Protein AF-A0A954D713-F1 (afdb_monomer_lite)

Radius of gyration: 16.55 Å; chains: 1; bounding box: 53×31×36 Å

Structure (mmCIF, N/CA/C/O backbone):
data_AF-A0A954D713-F1
#
_entry.id   AF-A0A954D713-F1
#
loop_
_atom_site.group_PDB
_atom_site.id
_atom_site.type_symbol
_atom_site.label_atom_id
_atom_site.label_alt_id
_atom_site.label_comp_id
_atom_site.label_asym_id
_atom_site.label_entity_id
_atom_site.labe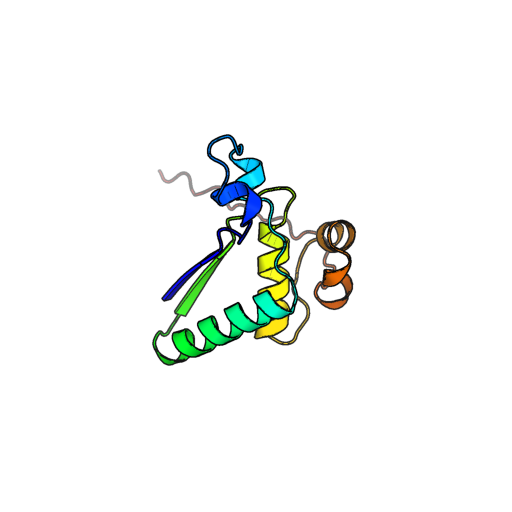l_seq_id
_atom_site.pdbx_PDB_ins_code
_atom_site.Cartn_x
_atom_site.Cartn_y
_atom_site.Cartn_z
_atom_site.occupancy
_atom_site.B_iso_or_equiv
_atom_site.auth_seq_id
_atom_site.auth_comp_id
_atom_site.auth_asym_id
_atom_site.auth_atom_id
_atom_site.pdbx_PDB_model_num
ATOM 1 N N . GLY A 1 1 ? -5.603 14.434 5.722 1.00 74.31 1 GLY A N 1
ATOM 2 C CA . GLY A 1 1 ? -4.239 14.133 5.250 1.00 74.31 1 GLY A CA 1
ATOM 3 C C . GLY A 1 1 ? -4.312 13.450 3.901 1.00 74.31 1 GLY A C 1
ATOM 4 O O . GLY A 1 1 ? -5.282 12.745 3.653 1.00 74.31 1 GLY A O 1
ATOM 5 N N . TYR A 1 2 ? -3.331 13.669 3.029 1.00 78.56 2 TYR A N 1
ATOM 6 C CA . TYR A 1 2 ? -3.247 13.029 1.714 1.00 78.56 2 TYR A CA 1
ATOM 7 C C . TYR A 1 2 ? -1.818 12.532 1.492 1.00 78.56 2 TYR A C 1
ATOM 9 O O . TYR A 1 2 ? -0.878 13.303 1.674 1.00 78.56 2 TYR A O 1
ATOM 17 N N . LEU A 1 3 ? -1.663 11.259 1.131 1.00 78.69 3 LEU A N 1
ATOM 18 C CA . LEU A 1 3 ? -0.379 10.627 0.846 1.00 78.69 3 LEU A CA 1
ATOM 19 C C . LEU A 1 3 ? -0.428 10.005 -0.549 1.00 78.69 3 LEU A C 1
ATOM 21 O O . LEU A 1 3 ? -1.293 9.177 -0.832 1.00 78.69 3 LEU A O 1
ATOM 25 N N . ARG A 1 4 ? 0.510 10.383 -1.420 1.00 78.44 4 ARG A N 1
ATOM 26 C CA . ARG A 1 4 ? 0.624 9.822 -2.770 1.00 78.44 4 ARG A CA 1
ATOM 27 C C . ARG A 1 4 ? 1.925 9.044 -2.904 1.00 78.44 4 ARG A C 1
ATOM 29 O O . ARG A 1 4 ? 3.004 9.606 -2.743 1.00 78.44 4 ARG A O 1
ATOM 36 N N . LEU A 1 5 ? 1.815 7.753 -3.193 1.00 76.94 5 LEU A N 1
ATOM 37 C CA . LEU A 1 5 ? 2.948 6.843 -3.323 1.00 76.94 5 LEU A CA 1
ATOM 38 C C . LEU A 1 5 ? 3.338 6.737 -4.797 1.00 76.94 5 LEU A C 1
ATOM 40 O O . LEU A 1 5 ? 2.562 6.256 -5.621 1.00 76.94 5 LEU A O 1
ATOM 44 N N . HIS A 1 6 ? 4.529 7.224 -5.137 1.00 72.75 6 HIS A N 1
ATOM 45 C CA . HIS A 1 6 ? 5.026 7.282 -6.515 1.00 72.75 6 HIS A CA 1
ATOM 46 C C . HIS A 1 6 ? 6.011 6.156 -6.870 1.00 72.75 6 HIS A C 1
ATOM 48 O O . HIS A 1 6 ? 6.468 6.108 -8.005 1.00 72.75 6 HIS A O 1
ATOM 54 N N . GLY A 1 7 ? 6.337 5.257 -5.939 1.00 64.62 7 GLY A N 1
ATOM 55 C CA . GLY A 1 7 ? 7.457 4.323 -6.078 1.00 64.62 7 GLY A CA 1
ATOM 56 C C . GLY A 1 7 ? 8.800 4.948 -5.677 1.00 64.62 7 GLY A C 1
ATOM 57 O O . GLY A 1 7 ? 8.936 6.170 -5.608 1.00 64.62 7 GLY A O 1
ATOM 58 N N . ARG A 1 8 ? 9.794 4.105 -5.375 1.00 63.69 8 ARG A N 1
ATOM 59 C CA . ARG A 1 8 ? 11.152 4.494 -4.952 1.00 63.69 8 ARG A CA 1
ATOM 60 C C . ARG A 1 8 ? 12.234 3.994 -5.922 1.00 63.69 8 ARG A C 1
ATOM 62 O O . ARG A 1 8 ? 13.373 3.814 -5.501 1.00 63.69 8 ARG A O 1
ATOM 69 N N . SER A 1 9 ? 11.917 3.807 -7.213 1.00 59.44 9 SER A N 1
ATOM 70 C CA . SER A 1 9 ? 12.858 3.306 -8.239 1.00 59.44 9 SER A CA 1
ATOM 71 C C . SER A 1 9 ? 14.097 4.209 -8.392 1.00 59.44 9 SER A C 1
ATOM 73 O O . SER A 1 9 ? 14.188 5.072 -9.266 1.00 59.44 9 SER A O 1
ATOM 75 N N . ARG A 1 10 ? 15.093 4.033 -7.517 1.00 48.66 10 ARG A N 1
ATOM 76 C CA . ARG A 1 10 ? 16.302 4.871 -7.452 1.00 48.66 10 ARG A CA 1
ATOM 77 C C . ARG A 1 10 ? 17.094 4.818 -8.763 1.00 48.66 10 ARG A C 1
ATOM 79 O O . ARG A 1 10 ? 17.773 5.781 -9.111 1.00 48.66 10 ARG A O 1
ATOM 86 N N . ALA A 1 11 ? 16.963 3.712 -9.497 1.00 49.72 11 ALA A N 1
ATOM 87 C CA . ALA A 1 11 ? 17.560 3.482 -10.807 1.00 49.72 11 ALA A CA 1
ATOM 88 C C . ALA A 1 11 ? 16.842 4.224 -11.952 1.00 49.72 11 ALA A C 1
ATOM 90 O O . ALA A 1 11 ? 17.513 4.714 -12.854 1.00 49.72 11 ALA A O 1
ATOM 91 N N . GLY A 1 12 ? 15.510 4.358 -11.910 1.00 54.50 12 GLY A N 1
ATOM 92 C CA . GLY A 1 12 ? 14.752 5.106 -12.920 1.00 54.50 12 GLY A CA 1
ATOM 93 C C . GLY A 1 12 ? 14.804 6.621 -12.702 1.00 54.50 12 GLY A C 1
ATOM 94 O O . GLY A 1 12 ? 14.926 7.386 -13.651 1.00 54.50 12 GLY A O 1
ATOM 95 N N . TRP A 1 13 ? 14.770 7.080 -11.448 1.00 52.34 13 TRP A N 1
ATOM 96 C CA . TRP A 1 13 ? 14.784 8.518 -11.139 1.00 52.34 13 TRP A CA 1
ATOM 97 C C . TRP A 1 13 ? 16.143 9.194 -11.377 1.00 52.34 13 TRP A C 1
ATOM 99 O O . TRP A 1 13 ? 16.180 10.393 -11.641 1.00 52.34 13 TRP A O 1
ATOM 109 N N . SER A 1 14 ? 17.249 8.446 -11.295 1.00 55.22 14 SER A N 1
ATOM 110 C CA . SER A 1 14 ? 18.609 8.971 -11.507 1.00 55.22 14 SER A CA 1
ATOM 111 C C . SER A 1 14 ? 19.058 8.959 -12.971 1.00 55.22 14 SER A C 1
ATOM 113 O O . SER A 1 14 ? 20.060 9.589 -13.310 1.00 55.22 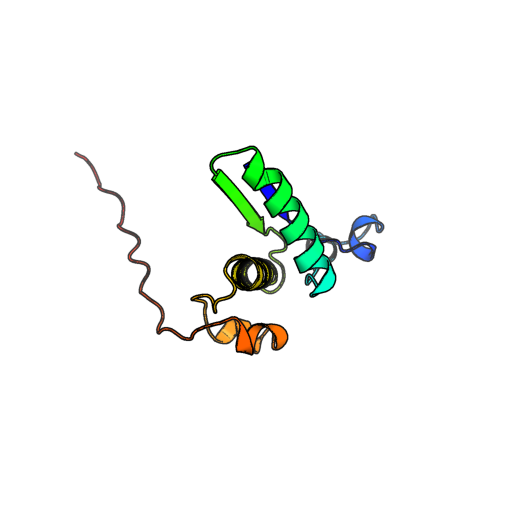14 SER A O 1
ATOM 115 N N . ARG A 1 15 ? 18.316 8.272 -13.846 1.00 53.53 15 ARG A N 1
ATOM 116 C CA . ARG A 1 15 ? 18.640 8.124 -15.262 1.00 53.53 15 ARG A CA 1
ATOM 117 C C . ARG A 1 15 ? 17.856 9.131 -16.109 1.00 53.53 15 ARG A C 1
ATOM 119 O O . ARG A 1 15 ? 16.625 9.069 -16.142 1.00 53.53 15 ARG A O 1
ATOM 126 N N . PRO A 1 16 ? 18.528 10.062 -16.811 1.00 58.94 16 PRO A N 1
ATOM 127 C CA . PRO A 1 16 ? 17.842 11.058 -17.633 1.00 58.94 16 PRO A CA 1
ATOM 128 C C . PRO A 1 16 ? 17.083 10.428 -18.812 1.00 58.94 16 PRO A C 1
ATOM 130 O O . PRO A 1 16 ? 16.080 10.986 -19.249 1.00 58.94 16 PRO A O 1
ATOM 133 N N . ASP A 1 17 ? 17.518 9.251 -19.266 1.00 65.25 17 ASP A N 1
ATOM 134 C CA . ASP A 1 17 ? 16.949 8.461 -20.361 1.00 65.25 17 ASP A CA 1
ATOM 135 C C . ASP A 1 17 ? 15.884 7.445 -19.916 1.00 65.25 17 ASP A C 1
ATOM 137 O O . ASP A 1 17 ? 15.279 6.796 -20.766 1.00 65.25 17 ASP A O 1
ATOM 141 N N . ALA A 1 18 ? 15.625 7.313 -18.609 1.00 57.97 18 ALA A N 1
ATOM 142 C CA . ALA A 1 18 ? 14.620 6.380 -18.118 1.00 57.97 18 ALA A CA 1
ATOM 143 C C . ALA A 1 18 ? 13.226 6.782 -18.605 1.00 57.97 18 ALA A C 1
ATOM 145 O O . ALA A 1 18 ? 12.745 7.896 -18.337 1.00 57.97 18 ALA A O 1
ATOM 146 N N . SER A 1 19 ? 12.577 5.834 -19.273 1.00 60.62 19 SER A N 1
ATOM 147 C CA . SER A 1 19 ? 11.185 5.901 -19.684 1.00 60.62 19 SER A CA 1
ATOM 148 C C . SER A 1 19 ? 10.268 6.136 -18.482 1.00 60.62 19 SER A C 1
ATOM 150 O O . SER A 1 19 ? 10.615 5.898 -17.320 1.00 60.62 19 SER A O 1
ATOM 152 N N . ARG A 1 20 ? 9.052 6.613 -18.759 1.00 56.56 20 ARG A N 1
ATOM 153 C CA . ARG A 1 20 ? 8.029 6.828 -17.730 1.00 56.56 20 ARG A CA 1
ATOM 154 C C . ARG A 1 20 ? 7.798 5.561 -16.898 1.00 56.56 20 ARG A C 1
ATOM 156 O O . ARG A 1 20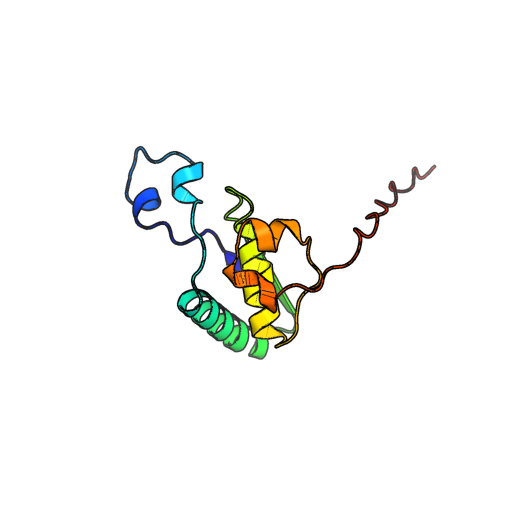 ? 7.660 5.663 -15.686 1.00 56.56 20 ARG A O 1
ATOM 163 N N . ASP A 1 21 ? 7.799 4.395 -17.534 1.00 57.53 21 ASP A N 1
ATOM 164 C CA . ASP A 1 21 ? 7.502 3.119 -16.884 1.00 57.53 21 ASP A CA 1
ATOM 165 C C . ASP A 1 21 ? 8.626 2.675 -15.935 1.00 57.53 21 ASP A C 1
ATOM 167 O O . ASP A 1 21 ? 8.349 2.284 -14.805 1.00 57.53 21 ASP A O 1
ATOM 171 N N . GLU A 1 22 ? 9.894 2.869 -16.310 1.00 55.75 22 GLU A N 1
ATOM 172 C CA . GLU A 1 22 ? 11.061 2.542 -15.467 1.00 55.75 22 GLU A CA 1
ATOM 173 C C . GLU A 1 22 ? 11.141 3.388 -14.183 1.00 55.75 22 GLU A C 1
ATOM 175 O O . GLU A 1 22 ? 11.685 2.957 -13.161 1.00 55.75 22 GLU A O 1
ATOM 180 N N . ARG A 1 23 ? 10.577 4.601 -14.204 1.00 58.47 23 ARG A N 1
ATOM 181 C CA . ARG A 1 23 ? 10.492 5.477 -13.021 1.00 58.47 23 ARG A CA 1
ATOM 182 C C . ARG A 1 23 ? 9.416 5.030 -12.028 1.00 58.47 23 ARG A C 1
ATOM 184 O O . ARG A 1 23 ? 9.525 5.352 -10.843 1.00 58.47 23 ARG A O 1
ATOM 191 N N . TYR A 1 24 ? 8.398 4.304 -12.496 1.00 54.72 24 TYR A N 1
ATOM 192 C CA . TYR A 1 24 ? 7.237 3.880 -11.705 1.00 54.72 24 TYR A CA 1
ATOM 193 C C . TYR A 1 24 ? 7.181 2.371 -11.426 1.00 54.72 24 TYR A C 1
ATOM 195 O O . TYR A 1 24 ? 6.277 1.948 -10.707 1.00 54.72 24 TYR A O 1
ATOM 203 N N . ASP A 1 25 ? 8.134 1.589 -11.940 1.00 62.12 25 ASP A N 1
ATOM 204 C CA . ASP A 1 25 ? 8.318 0.167 -11.634 1.00 62.12 25 ASP A CA 1
ATOM 205 C C . ASP A 1 25 ? 8.943 -0.004 -10.237 1.00 62.12 25 ASP A C 1
ATOM 207 O O . ASP A 1 25 ? 10.162 -0.078 -10.077 1.00 62.12 25 ASP A O 1
ATOM 211 N N . HIS A 1 26 ? 8.110 0.024 -9.192 1.00 65.94 26 HIS A N 1
ATOM 212 C CA . HIS A 1 26 ? 8.545 -0.191 -7.810 1.00 65.94 26 HIS A CA 1
ATOM 213 C C . HIS A 1 26 ? 7.507 -0.981 -7.023 1.00 65.94 26 HIS A C 1
ATOM 215 O O . HIS A 1 26 ? 6.393 -0.507 -6.765 1.00 65.94 26 HIS A O 1
ATOM 221 N N . TYR A 1 27 ? 7.909 -2.172 -6.591 1.00 72.25 27 TYR A N 1
ATOM 222 C CA . TYR A 1 27 ? 7.175 -2.968 -5.621 1.00 72.25 27 TYR A CA 1
ATOM 223 C C . TYR A 1 27 ? 7.704 -2.660 -4.219 1.00 72.25 27 TYR A C 1
ATOM 225 O O . TYR A 1 27 ? 8.887 -2.854 -3.955 1.00 72.25 27 TYR A O 1
ATOM 233 N N . TYR A 1 28 ? 6.825 -2.175 -3.340 1.00 73.00 28 TYR A N 1
ATOM 234 C CA . TYR A 1 28 ? 7.180 -1.896 -1.952 1.00 73.00 28 TYR A CA 1
ATOM 235 C C . TYR A 1 28 ? 7.381 -3.204 -1.188 1.00 73.00 28 TYR A C 1
ATOM 237 O O . TYR A 1 28 ? 6.468 -4.032 -1.122 1.00 73.00 28 TYR A O 1
ATOM 245 N N . ASP A 1 29 ? 8.565 -3.390 -0.610 1.00 79.75 29 ASP A N 1
ATOM 246 C CA . ASP A 1 29 ? 8.818 -4.535 0.262 1.00 79.75 29 ASP A CA 1
ATOM 247 C C . ASP A 1 29 ? 8.159 -4.361 1.643 1.00 79.75 29 ASP A C 1
ATOM 249 O O . ASP A 1 29 ? 7.568 -3.326 1.960 1.00 79.75 29 ASP A O 1
ATOM 253 N N . SER A 1 30 ? 8.232 -5.395 2.486 1.00 81.12 30 SER A N 1
ATOM 254 C CA . SER A 1 30 ? 7.621 -5.350 3.815 1.00 81.12 30 SER A CA 1
ATOM 255 C C . SER A 1 30 ? 8.176 -4.234 4.700 1.00 81.12 30 SER A C 1
ATOM 257 O O . SER A 1 30 ? 7.405 -3.644 5.443 1.00 81.1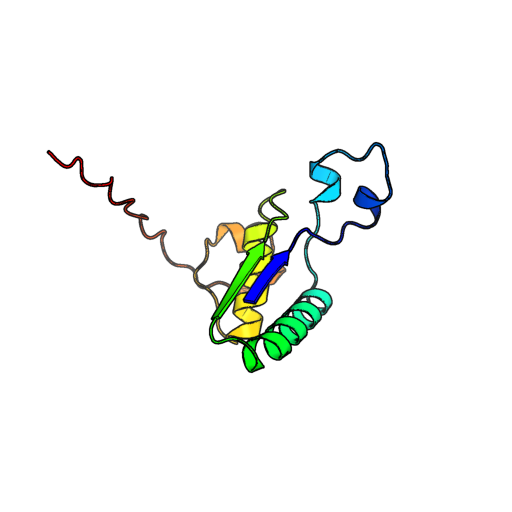2 30 SER A O 1
ATOM 259 N N . GLY A 1 31 ? 9.476 -3.939 4.635 1.00 82.12 31 GLY A N 1
ATOM 260 C CA . GLY A 1 31 ? 10.090 -2.878 5.434 1.00 82.12 31 GLY A CA 1
ATOM 261 C C . GLY A 1 31 ? 9.598 -1.499 5.006 1.00 82.12 31 GLY A C 1
ATOM 262 O O . GLY A 1 31 ? 9.199 -0.696 5.845 1.00 82.12 31 GLY A O 1
ATOM 263 N N . GLU A 1 32 ? 9.527 -1.250 3.699 1.00 83.38 32 GLU A N 1
ATOM 264 C CA . GLU A 1 32 ? 8.998 0.013 3.176 1.00 83.38 32 GLU A CA 1
ATOM 265 C C . GLU A 1 32 ? 7.508 0.194 3.488 1.00 83.38 32 GLU A C 1
ATOM 267 O O . GLU A 1 32 ? 7.057 1.307 3.764 1.00 83.38 32 GLU A O 1
ATOM 272 N N . VAL A 1 33 ? 6.737 -0.897 3.476 1.00 84.25 33 VAL A N 1
ATOM 273 C CA . VAL A 1 33 ? 5.340 -0.886 3.920 1.00 84.25 33 VAL A CA 1
ATOM 274 C C . VAL A 1 33 ? 5.251 -0.466 5.391 1.00 84.25 33 VAL A C 1
ATOM 276 O O . VAL A 1 33 ? 4.456 0.420 5.697 1.00 84.25 33 VAL A O 1
ATOM 279 N N . GLU A 1 34 ? 6.080 -1.013 6.287 1.00 85.31 34 GLU A N 1
ATOM 280 C CA . GLU A 1 34 ? 6.091 -0.608 7.705 1.00 85.31 34 GLU A CA 1
ATOM 281 C C . GLU A 1 34 ? 6.469 0.874 7.890 1.00 85.31 34 GLU A C 1
ATOM 283 O O . GLU A 1 34 ? 5.837 1.581 8.677 1.00 85.31 34 GLU A O 1
ATOM 288 N N . GLU A 1 35 ? 7.443 1.390 7.131 1.00 86.88 35 GLU A N 1
ATOM 289 C CA . GLU A 1 35 ? 7.801 2.818 7.160 1.00 86.88 35 GLU A CA 1
ATOM 290 C C . GLU A 1 35 ? 6.613 3.715 6.786 1.00 86.88 35 GLU A C 1
ATOM 292 O O . GLU A 1 35 ? 6.346 4.732 7.437 1.00 86.88 35 GLU A O 1
ATOM 297 N N . ILE A 1 36 ? 5.878 3.337 5.738 1.00 85.75 36 ILE A N 1
ATOM 298 C CA . ILE A 1 36 ? 4.698 4.078 5.286 1.00 85.75 36 ILE A CA 1
ATOM 299 C C . ILE A 1 36 ? 3.585 3.999 6.338 1.00 85.75 36 ILE A C 1
ATOM 301 O O . ILE A 1 36 ? 2.945 5.013 6.621 1.00 85.75 36 ILE A O 1
ATOM 305 N N . ILE A 1 37 ? 3.373 2.834 6.953 1.00 87.56 37 ILE A N 1
ATOM 306 C CA . ILE A 1 37 ? 2.396 2.643 8.034 1.00 87.56 37 ILE A CA 1
ATOM 307 C C . ILE A 1 37 ? 2.725 3.516 9.246 1.00 87.56 37 ILE A C 1
ATOM 309 O O . ILE A 1 37 ? 1.836 4.194 9.766 1.00 87.56 37 ILE A O 1
ATOM 313 N N . ALA A 1 38 ? 3.994 3.589 9.649 1.00 87.81 38 ALA A N 1
ATOM 314 C CA . ALA A 1 38 ? 4.429 4.474 10.725 1.00 87.81 38 ALA A CA 1
ATOM 315 C C . ALA A 1 38 ? 4.131 5.950 10.402 1.00 87.81 38 ALA A C 1
ATOM 317 O O . ALA A 1 38 ? 3.595 6.681 11.240 1.00 87.81 38 ALA A O 1
ATOM 318 N N . ALA A 1 39 ? 4.400 6.387 9.166 1.00 85.56 39 ALA A N 1
ATOM 319 C CA . ALA A 1 39 ? 4.080 7.743 8.719 1.00 85.56 39 ALA A CA 1
ATOM 320 C C . ALA A 1 39 ? 2.563 8.021 8.719 1.00 85.56 39 ALA A C 1
ATOM 322 O O . ALA A 1 39 ? 2.129 9.093 9.152 1.00 85.56 39 ALA A O 1
ATOM 323 N N . ILE A 1 40 ? 1.748 7.053 8.284 1.00 85.25 40 ILE A N 1
ATOM 324 C CA . ILE A 1 40 ? 0.281 7.137 8.344 1.00 85.25 40 ILE A CA 1
ATOM 325 C C . ILE A 1 40 ? -0.188 7.259 9.799 1.00 85.25 40 ILE A C 1
ATOM 327 O O . ILE A 1 40 ? -1.031 8.111 10.076 1.00 85.25 40 ILE A O 1
ATOM 331 N N . GLY A 1 41 ? 0.395 6.497 10.730 1.00 85.94 41 GLY A N 1
ATOM 332 C CA . GLY A 1 41 ? 0.073 6.562 12.160 1.00 85.94 41 GLY A CA 1
ATOM 333 C C . GLY A 1 41 ? 0.353 7.927 12.794 1.00 85.94 41 GLY A C 1
ATOM 334 O O . GLY A 1 41 ? -0.467 8.459 13.544 1.00 85.94 41 GLY A O 1
ATOM 335 N N . VAL A 1 42 ? 1.475 8.562 12.441 1.00 87.25 42 VAL A N 1
ATOM 336 C CA . VAL A 1 42 ? 1.777 9.931 12.899 1.00 87.25 42 VAL A CA 1
ATOM 337 C C . VAL A 1 42 ? 0.767 10.936 12.345 1.00 87.25 42 VAL A C 1
ATOM 339 O O . VAL A 1 42 ? 0.334 11.849 13.054 1.00 87.25 42 VAL A O 1
ATOM 342 N N . LEU A 1 43 ? 0.379 10.783 11.077 1.00 82.25 43 LEU A N 1
ATOM 343 C CA . LEU A 1 43 ? -0.610 11.651 10.447 1.00 82.25 43 LEU A CA 1
ATOM 344 C C . LEU A 1 43 ? -2.006 11.440 11.041 1.00 82.25 43 LEU A C 1
ATOM 346 O O . LEU A 1 43 ? -2.721 12.424 11.227 1.00 82.25 43 LEU A O 1
ATOM 350 N N . SER A 1 44 ? -2.400 10.204 11.368 1.00 84.69 44 SER A N 1
ATOM 351 C CA . SER A 1 44 ? -3.763 9.894 11.824 1.00 84.69 44 SER A CA 1
ATOM 352 C C . SER A 1 44 ? -4.065 10.516 13.181 1.00 84.69 44 SER A C 1
ATOM 354 O O . SER A 1 44 ? -5.206 10.870 13.450 1.00 84.69 44 SER A O 1
ATOM 356 N N . ALA A 1 45 ? -3.037 10.742 14.001 1.00 86.75 45 ALA A N 1
ATOM 357 C CA . ALA A 1 45 ? -3.161 11.473 15.259 1.00 86.75 45 ALA A CA 1
ATOM 358 C C . ALA A 1 45 ? -3.490 12.971 15.075 1.00 86.75 45 ALA A C 1
ATOM 360 O O . ALA A 1 45 ? -3.885 13.633 16.030 1.00 86.75 45 ALA A O 1
ATOM 361 N N . ARG A 1 46 ? -3.302 13.528 13.870 1.00 85.00 46 ARG A N 1
ATOM 362 C CA . ARG A 1 46 ? -3.405 14.975 13.598 1.00 85.00 46 ARG A CA 1
ATOM 363 C C . ARG A 1 46 ? -4.576 15.359 12.704 1.00 85.00 46 ARG A C 1
ATOM 365 O O . ARG A 1 46 ? -4.915 16.537 12.632 1.00 85.00 46 ARG A O 1
ATOM 372 N N . VAL A 1 47 ? -5.159 14.407 11.976 1.00 83.00 47 VAL A N 1
ATOM 373 C CA . VAL A 1 47 ? -6.232 14.678 11.012 1.00 83.00 47 VAL A CA 1
ATOM 374 C C . VAL A 1 47 ? -7.328 13.616 11.090 1.00 83.00 47 VAL A C 1
ATOM 376 O O . VAL A 1 47 ? -7.020 12.434 11.201 1.00 83.00 47 VAL A O 1
ATOM 379 N N . PRO A 1 48 ? -8.606 13.998 10.932 1.00 78.31 48 PRO A N 1
ATOM 380 C CA . PRO A 1 48 ? -9.733 13.071 11.069 1.00 78.31 48 PRO A CA 1
ATOM 381 C C . PRO A 1 48 ? -9.858 12.063 9.913 1.00 78.31 48 PRO A C 1
ATOM 383 O O . PRO A 1 48 ? -10.613 11.101 10.009 1.00 78.31 48 PRO A O 1
ATOM 386 N N . ARG A 1 49 ? -9.162 12.285 8.789 1.00 78.81 49 ARG A N 1
ATOM 387 C CA . ARG A 1 49 ? -9.187 11.394 7.620 1.00 78.81 49 ARG A CA 1
ATOM 388 C C . ARG A 1 49 ? -7.876 11.451 6.849 1.00 78.81 49 ARG A C 1
ATOM 390 O O . ARG A 1 49 ? -7.346 12.542 6.616 1.00 78.81 49 ARG A O 1
ATOM 397 N N . ILE A 1 50 ? -7.391 10.295 6.400 1.00 82.62 50 ILE A N 1
ATOM 398 C CA . ILE A 1 50 ? -6.233 10.164 5.509 1.00 82.62 50 ILE A CA 1
ATOM 399 C C . ILE A 1 50 ? -6.659 9.445 4.235 1.00 82.62 50 ILE A C 1
ATOM 401 O O . ILE A 1 50 ? -7.314 8.411 4.296 1.00 82.62 50 ILE A O 1
ATOM 405 N N . LEU A 1 51 ? -6.281 10.005 3.089 1.00 80.06 51 LEU A N 1
ATOM 406 C CA . LEU A 1 51 ? -6.427 9.378 1.781 1.00 80.06 51 LEU A CA 1
ATOM 407 C C . LEU A 1 51 ? -5.040 8.965 1.283 1.00 80.06 51 LEU A C 1
ATOM 409 O O . LEU A 1 51 ? -4.138 9.803 1.231 1.00 80.06 51 LEU A O 1
ATOM 413 N N . VAL A 1 52 ? -4.874 7.690 0.928 1.00 80.38 52 VAL A N 1
ATOM 414 C CA . VAL A 1 52 ? -3.627 7.143 0.374 1.00 80.38 52 VAL A CA 1
ATOM 415 C C . VAL A 1 52 ? -3.878 6.717 -1.068 1.00 80.38 52 VAL A C 1
ATOM 417 O O . VAL A 1 52 ? -4.762 5.905 -1.325 1.00 80.38 52 VAL A O 1
ATOM 420 N N . ALA A 1 53 ? -3.109 7.265 -2.005 1.00 76.31 53 ALA A N 1
ATOM 421 C CA . ALA A 1 53 ? -3.214 6.954 -3.427 1.00 76.31 53 ALA A CA 1
ATOM 422 C C . ALA A 1 53 ? -1.885 6.394 -3.949 1.00 76.31 53 ALA A C 1
ATOM 424 O O . ALA A 1 53 ? -0.871 7.095 -3.962 1.00 76.31 53 ALA A O 1
ATOM 425 N N . ALA A 1 54 ? -1.887 5.139 -4.401 1.00 75.44 54 ALA A N 1
ATOM 426 C CA . ALA A 1 54 ? -0.740 4.533 -5.071 1.00 75.44 54 ALA A CA 1
ATOM 427 C C . ALA A 1 54 ? -0.766 4.854 -6.572 1.00 75.44 54 ALA A C 1
ATOM 429 O O . ALA A 1 54 ? -1.791 4.701 -7.232 1.00 75.44 54 ALA A O 1
ATOM 430 N N . ASN A 1 55 ? 0.355 5.337 -7.108 1.00 71.38 55 ASN A N 1
ATOM 431 C CA . ASN A 1 55 ? 0.487 5.813 -8.489 1.00 71.38 55 ASN A CA 1
ATOM 432 C C . ASN A 1 55 ? 1.602 5.086 -9.269 1.00 71.38 55 ASN A C 1
ATOM 434 O O . ASN A 1 55 ? 1.914 5.460 -10.398 1.00 71.38 55 ASN A O 1
ATOM 438 N N . ASN A 1 56 ? 2.190 4.040 -8.687 1.00 67.94 56 ASN A N 1
ATOM 439 C CA . ASN A 1 56 ? 3.079 3.073 -9.338 1.00 67.94 56 ASN A CA 1
ATOM 440 C C . ASN A 1 56 ? 2.249 2.114 -10.212 1.00 67.94 56 ASN A C 1
ATOM 442 O O . ASN A 1 56 ? 2.066 0.942 -9.911 1.00 67.94 56 ASN A O 1
ATOM 446 N N . HIS A 1 57 ? 1.628 2.645 -11.264 1.00 60.12 57 HIS A N 1
ATOM 447 C CA . HIS A 1 57 ? 0.612 1.922 -12.037 1.00 60.12 57 HIS A CA 1
ATOM 448 C C . HIS A 1 57 ? 1.189 0.813 -12.942 1.00 60.12 57 HIS A C 1
ATOM 450 O O . HIS A 1 57 ? 0.439 0.016 -13.509 1.00 60.12 57 HIS A O 1
ATOM 456 N N . PHE A 1 58 ? 2.513 0.730 -13.092 1.00 62.81 58 PHE A N 1
ATOM 457 C CA . PHE A 1 58 ? 3.132 -0.306 -13.909 1.00 62.81 58 PHE A CA 1
ATOM 458 C C . PHE A 1 58 ? 2.805 -1.700 -13.339 1.00 62.81 58 PHE A C 1
ATOM 460 O O . PHE A 1 58 ? 2.885 -1.928 -12.135 1.00 62.81 58 PHE A O 1
ATOM 467 N N . ARG A 1 59 ? 2.349 -2.624 -14.197 1.00 61.53 59 ARG A N 1
ATOM 468 C CA . ARG A 1 59 ? 2.087 -4.045 -13.870 1.00 61.53 59 ARG A CA 1
ATOM 469 C C . ARG A 1 59 ? 1.2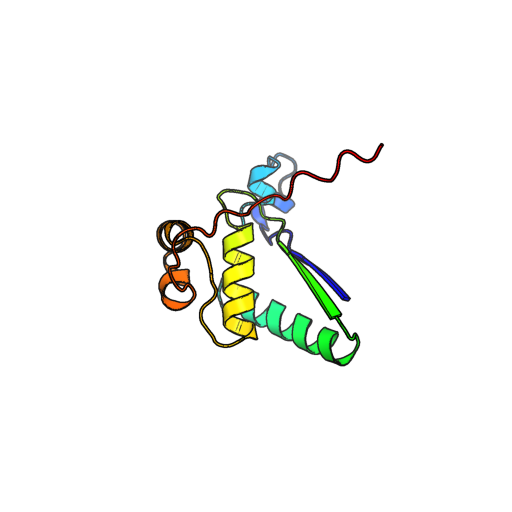27 -4.311 -12.619 1.00 61.53 59 ARG A C 1
ATOM 471 O O . ARG A 1 59 ? 1.448 -5.296 -11.920 1.00 61.53 59 ARG A O 1
ATOM 478 N N . ALA A 1 60 ? 0.231 -3.473 -12.335 1.00 66.44 60 ALA A N 1
ATOM 479 C CA . ALA A 1 60 ? -0.632 -3.605 -11.152 1.00 66.44 60 ALA A CA 1
ATOM 480 C C . ALA A 1 60 ? 0.105 -3.475 -9.795 1.00 66.44 60 ALA A C 1
ATOM 482 O O . ALA A 1 60 ? -0.378 -3.959 -8.772 1.00 66.44 60 ALA A O 1
ATOM 483 N N . GLN A 1 61 ? 1.243 -2.776 -9.747 1.00 72.75 61 GLN A N 1
ATOM 484 C CA . GLN A 1 61 ? 1.950 -2.523 -8.485 1.00 72.75 61 GLN A CA 1
ATOM 485 C C . GLN A 1 61 ? 1.195 -1.557 -7.562 1.00 72.75 61 GLN A C 1
ATOM 487 O O . GLN A 1 61 ? 1.273 -1.686 -6.342 1.00 72.75 61 GLN A O 1
ATOM 492 N N . ALA A 1 62 ? 0.422 -0.624 -8.122 1.00 76.69 62 ALA A N 1
ATOM 493 C CA . ALA A 1 62 ? -0.432 0.280 -7.355 1.00 76.69 62 ALA A CA 1
ATOM 494 C C . ALA A 1 62 ? -1.489 -0.454 -6.509 1.00 76.69 62 ALA A C 1
ATOM 496 O O . ALA A 1 62 ? -1.495 -0.264 -5.290 1.00 76.69 62 ALA A O 1
ATOM 497 N N . PRO A 1 63 ? -2.346 -1.326 -7.076 1.00 79.44 63 PRO A N 1
ATOM 498 C CA . PRO A 1 63 ? -3.280 -2.099 -6.261 1.00 79.44 63 PRO A CA 1
ATOM 499 C C . PRO A 1 63 ? -2.564 -3.053 -5.294 1.00 79.44 63 PRO A C 1
ATOM 501 O O . PRO A 1 63 ? -3.019 -3.200 -4.162 1.00 79.44 63 PRO A O 1
ATOM 504 N N . ALA A 1 64 ? -1.415 -3.631 -5.671 1.00 83.69 64 ALA A N 1
ATOM 505 C CA . ALA A 1 64 ? -0.618 -4.463 -4.765 1.00 83.69 64 ALA A CA 1
ATOM 506 C C . ALA A 1 64 ? -0.130 -3.685 -3.526 1.00 83.69 64 ALA A C 1
ATOM 508 O O . ALA A 1 64 ? -0.259 -4.168 -2.400 1.00 83.69 64 ALA A O 1
ATOM 509 N N . ALA A 1 65 ? 0.362 -2.457 -3.717 1.00 83.94 65 ALA A N 1
ATOM 510 C CA . ALA A 1 65 ? 0.804 -1.585 -2.632 1.00 83.94 65 ALA A CA 1
ATOM 511 C C . ALA A 1 65 ? -0.352 -1.201 -1.696 1.00 83.94 65 ALA A C 1
ATOM 513 O O . ALA A 1 65 ? -0.200 -1.233 -0.476 1.00 83.94 65 ALA A O 1
ATOM 514 N N . VAL A 1 66 ? -1.526 -0.884 -2.255 1.00 85.75 66 VAL A N 1
ATOM 515 C CA . VAL A 1 66 ? -2.721 -0.553 -1.460 1.00 85.75 66 VAL A CA 1
ATOM 516 C C . VAL A 1 66 ? -3.174 -1.745 -0.619 1.00 85.75 66 VAL A C 1
ATOM 518 O O . VAL A 1 66 ? -3.456 -1.569 0.565 1.00 85.75 66 VAL A O 1
ATOM 521 N N . VAL A 1 67 ? -3.203 -2.955 -1.188 1.00 88.00 67 VAL A N 1
ATOM 522 C CA . VAL A 1 67 ? -3.558 -4.175 -0.446 1.00 88.00 67 VAL A CA 1
ATOM 523 C C . VAL A 1 67 ? -2.563 -4.443 0.679 1.00 88.00 67 VAL A C 1
ATOM 525 O O . VAL A 1 67 ? -2.986 -4.689 1.805 1.00 88.00 67 VAL A O 1
ATOM 528 N N . ALA A 1 68 ? -1.258 -4.349 0.408 1.00 87.31 68 ALA A N 1
ATOM 529 C CA . ALA A 1 68 ? -0.227 -4.558 1.422 1.00 87.31 68 ALA A CA 1
ATOM 530 C C . ALA A 1 68 ? -0.371 -3.575 2.593 1.00 87.31 68 ALA A C 1
ATOM 532 O O . ALA A 1 68 ? -0.383 -3.991 3.750 1.00 87.31 68 ALA A O 1
ATOM 533 N N . LEU A 1 69 ? -0.540 -2.282 2.299 1.00 88.50 69 LEU A N 1
ATOM 534 C CA . LEU A 1 69 ? -0.724 -1.251 3.321 1.00 88.50 69 LEU A CA 1
ATOM 535 C C . LEU A 1 69 ? -1.996 -1.480 4.129 1.00 88.50 69 LEU A C 1
ATOM 537 O O . LEU A 1 69 ? -1.969 -1.424 5.354 1.00 88.50 69 LEU A O 1
ATOM 541 N N . ARG A 1 70 ? -3.110 -1.770 3.460 1.00 88.50 70 ARG A N 1
ATOM 542 C CA . ARG A 1 70 ? -4.392 -1.965 4.131 1.00 88.50 70 ARG A CA 1
ATOM 543 C C . ARG A 1 70 ? -4.387 -3.212 5.014 1.00 88.50 70 ARG A C 1
ATOM 545 O O . ARG A 1 70 ? -4.804 -3.124 6.162 1.00 88.50 70 ARG A O 1
ATOM 552 N N . TYR A 1 71 ? -3.822 -4.319 4.532 1.00 89.94 71 TYR A N 1
ATOM 553 C CA . TYR A 1 71 ? -3.631 -5.534 5.325 1.00 89.94 71 TYR A CA 1
ATOM 554 C C . TYR A 1 71 ? -2.800 -5.269 6.583 1.00 89.94 71 TYR A C 1
ATOM 556 O O . TYR A 1 71 ? -3.152 -5.723 7.669 1.00 89.94 71 TYR A O 1
ATOM 564 N N . ARG A 1 72 ? -1.708 -4.505 6.457 1.00 90.56 72 ARG A N 1
ATOM 565 C CA . ARG A 1 72 ? -0.855 -4.158 7.600 1.00 90.56 72 ARG A CA 1
ATOM 566 C C . ARG A 1 72 ? -1.512 -3.185 8.569 1.00 90.56 72 ARG A C 1
ATOM 568 O O . ARG A 1 72 ? -1.348 -3.352 9.771 1.00 90.56 72 ARG A O 1
ATOM 575 N N . TRP A 1 73 ? -2.267 -2.214 8.067 1.00 89.12 73 TRP A N 1
ATOM 576 C CA . TRP A 1 73 ? -2.969 -1.238 8.898 1.00 89.12 73 TRP A CA 1
ATOM 577 C C . TRP A 1 73 ? -4.147 -1.850 9.665 1.00 89.12 73 TRP A C 1
ATOM 579 O O . TRP A 1 73 ? -4.313 -1.599 10.854 1.00 89.12 73 TRP A O 1
ATOM 589 N N . GLU A 1 74 ? -4.980 -2.639 8.983 1.00 88.38 74 GLU A N 1
ATOM 590 C CA . GLU A 1 74 ? -6.203 -3.222 9.550 1.00 88.38 74 GLU A CA 1
ATOM 591 C C . GLU A 1 74 ? -5.929 -4.547 10.282 1.00 88.38 74 GLU A C 1
ATOM 593 O O . GLU A 1 74 ? -6.747 -4.991 11.086 1.00 88.38 74 GLU A O 1
ATOM 598 N N . GLY A 1 75 ? -4.789 -5.193 10.008 1.00 88.94 75 GLY A N 1
ATOM 599 C CA . GLY A 1 75 ? -4.426 -6.495 10.570 1.00 88.94 75 GLY A CA 1
ATOM 600 C C . GLY A 1 75 ? -5.325 -7.639 10.094 1.00 88.94 75 GLY A C 1
ATOM 601 O O . GLY A 1 75 ? -5.369 -8.688 10.735 1.00 88.94 75 GLY A O 1
ATOM 602 N N . GLN A 1 76 ? -6.081 -7.435 9.012 1.00 88.94 76 GLN A N 1
ATOM 603 C CA . GLN A 1 76 ? -7.047 -8.382 8.460 1.00 88.94 76 GLN A CA 1
ATOM 604 C C . GLN A 1 76 ? -6.923 -8.446 6.930 1.00 88.94 76 GLN A C 1
ATOM 606 O O . GLN A 1 76 ? -6.586 -7.434 6.306 1.00 88.94 76 GLN A O 1
ATOM 611 N N . PRO A 1 77 ?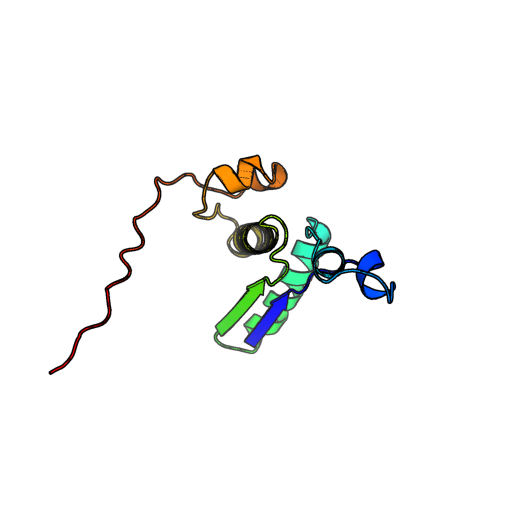 -7.196 -9.608 6.305 1.00 88.19 77 PRO A N 1
ATOM 612 C CA . PRO A 1 77 ? -7.217 -9.747 4.852 1.00 88.19 77 PRO A CA 1
ATOM 613 C C . PRO A 1 77 ? -8.167 -8.764 4.157 1.00 88.19 77 PRO A C 1
ATOM 615 O O . PRO A 1 77 ? -9.266 -8.484 4.632 1.00 88.19 77 PRO A O 1
ATOM 618 N N . VAL A 1 78 ? -7.745 -8.282 2.993 1.00 88.19 78 VAL A N 1
ATOM 619 C CA . VAL A 1 78 ? -8.429 -7.267 2.193 1.00 88.19 78 VAL A CA 1
ATOM 620 C C . VAL A 1 78 ? -9.218 -7.924 1.063 1.00 88.19 78 VAL A C 1
ATOM 622 O O . VAL A 1 78 ? -8.751 -8.869 0.433 1.00 88.19 78 VAL A O 1
ATOM 625 N N . ASP A 1 79 ? -10.404 -7.394 0.775 1.00 87.00 79 ASP A N 1
ATOM 626 C CA . ASP A 1 79 ? -11.191 -7.768 -0.405 1.00 87.00 79 ASP A CA 1
ATOM 627 C C . ASP A 1 79 ? -10.497 -7.246 -1.677 1.00 87.00 79 ASP A C 1
ATOM 629 O O . ASP A 1 79 ? -10.382 -6.030 -1.876 1.00 87.00 79 ASP A O 1
ATOM 633 N N . ALA A 1 80 ? -9.955 -8.156 -2.490 1.00 84.44 80 ALA A N 1
ATOM 634 C CA . ALA A 1 80 ? -9.233 -7.831 -3.717 1.00 84.44 80 ALA A CA 1
ATOM 635 C C . ALA A 1 80 ? -9.235 -9.014 -4.708 1.00 84.44 80 ALA A C 1
ATOM 637 O O . ALA A 1 80 ? -9.364 -10.167 -4.297 1.00 84.44 80 ALA A O 1
ATOM 638 N N . PRO A 1 81 ? -9.029 -8.770 -6.018 1.00 82.38 81 PRO A N 1
ATOM 639 C CA . PRO A 1 81 ? -9.036 -9.838 -7.013 1.00 82.38 81 PRO A CA 1
ATOM 640 C C . PRO A 1 81 ? -7.926 -10.869 -6.781 1.00 82.38 81 PRO A C 1
ATOM 642 O O . PRO A 1 81 ? -6.748 -10.515 -6.698 1.00 82.38 81 PRO A O 1
ATOM 645 N N . ARG A 1 82 ? -8.270 -12.161 -6.812 1.00 79.88 82 ARG A N 1
ATOM 646 C CA . ARG A 1 82 ? -7.314 -13.275 -6.681 1.00 79.88 82 ARG A CA 1
ATOM 647 C C . ARG A 1 82 ? -6.134 -13.210 -7.652 1.00 79.88 82 ARG A C 1
ATOM 649 O O . ARG A 1 82 ? -5.007 -13.522 -7.272 1.00 79.88 82 ARG A O 1
ATOM 656 N N . ARG A 1 83 ? -6.364 -12.733 -8.880 1.00 81.12 83 ARG A N 1
ATOM 657 C CA . ARG A 1 83 ? -5.310 -12.537 -9.895 1.00 81.12 83 ARG A CA 1
ATOM 658 C C . ARG A 1 83 ? -4.174 -11.626 -9.409 1.00 81.12 83 ARG A C 1
ATOM 660 O O . ARG A 1 83 ? -3.046 -11.745 -9.878 1.00 81.12 83 ARG A O 1
ATOM 667 N N . LEU A 1 84 ? -4.439 -10.746 -8.441 1.00 82.25 84 LEU A N 1
ATOM 668 C CA . LEU A 1 84 ? -3.410 -9.914 -7.824 1.00 82.25 84 LEU A CA 1
ATOM 669 C C . LEU A 1 84 ? -2.456 -10.742 -6.947 1.00 82.25 84 LEU A C 1
ATOM 671 O O . LEU A 1 84 ? -1.253 -10.511 -6.990 1.00 82.25 84 LEU A O 1
ATOM 675 N N . ALA A 1 85 ? -2.959 -11.746 -6.220 1.00 82.62 85 ALA A N 1
ATOM 676 C CA . ALA A 1 85 ? -2.133 -12.688 -5.455 1.00 82.62 85 ALA A CA 1
ATOM 677 C C . ALA A 1 85 ? -1.350 -13.665 -6.354 1.00 82.62 85 ALA A C 1
ATOM 679 O O . ALA A 1 85 ? -0.309 -14.190 -5.953 1.00 82.62 85 ALA A O 1
ATOM 680 N N . GLU A 1 86 ? -1.844 -13.924 -7.567 1.00 83.12 86 GLU A N 1
ATOM 681 C CA . GLU A 1 86 ? -1.126 -14.695 -8.589 1.00 83.12 86 GLU A CA 1
ATOM 682 C C . GLU A 1 86 ? 0.064 -13.898 -9.138 1.00 83.12 86 GLU A C 1
ATOM 684 O O . GLU A 1 86 ? 1.171 -14.429 -9.216 1.00 83.12 86 GLU A O 1
ATOM 689 N N . ALA A 1 87 ? -0.145 -12.613 -9.446 1.00 82.06 87 ALA A N 1
ATOM 690 C CA . ALA A 1 87 ? 0.908 -11.704 -9.899 1.00 82.06 87 ALA A CA 1
ATOM 691 C C . ALA A 1 87 ? 1.909 -11.334 -8.785 1.00 82.06 87 ALA A C 1
ATOM 693 O O . ALA A 1 87 ? 3.094 -11.158 -9.063 1.00 82.06 87 ALA A O 1
ATOM 694 N N . TYR A 1 88 ? 1.445 -11.254 -7.532 1.00 82.81 88 TYR A N 1
ATOM 695 C CA . TYR A 1 88 ? 2.239 -10.903 -6.350 1.00 82.81 88 TYR A CA 1
ATOM 696 C C . TYR A 1 88 ? 2.064 -11.954 -5.242 1.00 82.81 88 TYR A C 1
ATOM 698 O O . TYR A 1 88 ? 1.251 -11.774 -4.330 1.00 82.81 88 TYR A O 1
ATOM 706 N N . PRO A 1 89 ? 2.858 -13.044 -5.262 1.00 84.44 89 PRO A N 1
ATOM 707 C CA . PRO A 1 89 ? 2.739 -14.151 -4.308 1.00 84.44 89 PRO A CA 1
ATOM 708 C C . PRO A 1 89 ? 2.817 -13.758 -2.827 1.00 84.44 89 PRO A C 1
ATOM 710 O O . PRO A 1 89 ? 2.249 -14.449 -1.982 1.00 84.44 89 PRO A O 1
ATOM 713 N N . ALA A 1 90 ? 3.482 -12.645 -2.506 1.00 83.12 90 ALA A N 1
ATOM 714 C CA . ALA A 1 90 ? 3.575 -12.110 -1.148 1.00 83.12 90 ALA A CA 1
ATOM 715 C C . ALA A 1 90 ? 2.213 -11.685 -0.557 1.00 83.12 90 ALA A C 1
ATOM 717 O O . ALA A 1 90 ? 2.088 -11.572 0.659 1.00 83.12 90 ALA A O 1
ATOM 718 N N . LEU A 1 91 ? 1.186 -11.484 -1.392 1.00 85.31 91 LEU A N 1
ATOM 719 C CA . LEU A 1 91 ? -0.149 -11.051 -0.967 1.00 85.31 91 LEU A CA 1
ATOM 720 C C . LEU A 1 91 ? -1.132 -12.201 -0.709 1.00 85.31 91 LEU A C 1
ATOM 722 O O . LEU A 1 91 ? -2.274 -11.944 -0.344 1.00 85.31 91 LEU A O 1
ATOM 726 N N . ARG A 1 92 ? -0.728 -13.469 -0.861 1.00 85.38 92 ARG A N 1
ATOM 727 C CA . ARG A 1 92 ? -1.646 -14.620 -0.723 1.00 85.38 92 ARG A CA 1
ATOM 728 C C . ARG A 1 92 ? -2.346 -14.712 0.637 1.00 85.38 92 ARG A C 1
ATOM 730 O O . ARG A 1 92 ? -3.482 -15.156 0.686 1.00 85.38 92 ARG A O 1
ATOM 737 N N . GLY A 1 93 ? -1.691 -14.292 1.721 1.00 85.19 93 GLY A N 1
ATOM 738 C CA . GLY A 1 93 ? -2.301 -14.223 3.059 1.00 85.19 93 GLY A CA 1
ATOM 739 C C . GLY A 1 93 ? -3.047 -12.915 3.345 1.00 85.19 93 GLY A C 1
ATOM 740 O O . GLY A 1 93 ? -3.705 -12.798 4.372 1.00 85.19 93 GLY A O 1
ATOM 741 N N . ALA A 1 94 ? -2.932 -11.933 2.449 1.00 85.31 94 ALA A N 1
ATOM 742 C CA . ALA A 1 94 ? -3.466 -10.587 2.612 1.00 85.31 94 ALA A CA 1
ATOM 743 C C . ALA A 1 94 ? -4.769 -10.351 1.836 1.00 85.31 94 ALA A C 1
ATOM 745 O O . ALA A 1 94 ? -5.341 -9.272 1.957 1.00 85.31 94 ALA A O 1
ATOM 746 N N . ILE A 1 95 ? -5.230 -11.321 1.038 1.00 87.56 95 ILE A N 1
ATOM 747 C CA . ILE A 1 95 ? -6.397 -11.182 0.161 1.00 87.56 95 ILE A CA 1
ATOM 748 C C . ILE A 1 95 ? -7.443 -12.240 0.509 1.00 87.56 95 ILE A C 1
ATOM 750 O O . ILE A 1 95 ? -7.127 -13.427 0.579 1.00 87.56 95 ILE A O 1
ATOM 754 N N . VAL A 1 96 ? -8.692 -11.809 0.685 1.00 84.62 96 VAL A N 1
ATOM 755 C CA . VAL A 1 96 ? -9.860 -12.700 0.694 1.00 84.62 96 VAL A CA 1
ATOM 756 C C . VAL A 1 96 ? -10.507 -12.695 -0.683 1.00 84.62 96 VAL A C 1
ATOM 758 O O . VAL A 1 96 ? -10.834 -11.642 -1.222 1.00 84.62 96 VAL A O 1
ATOM 761 N N . ASP A 1 97 ? -10.661 -13.891 -1.246 1.00 71.44 97 ASP A N 1
ATOM 762 C CA . ASP A 1 97 ? -11.272 -14.110 -2.554 1.00 71.44 97 ASP A CA 1
ATOM 763 C C . ASP A 1 97 ? -12.790 -13.924 -2.436 1.00 71.44 97 ASP A C 1
ATOM 765 O O . ASP A 1 97 ? -13.472 -14.692 -1.750 1.00 71.44 97 ASP A O 1
ATOM 769 N N . ARG A 1 98 ? -13.326 -12.883 -3.072 1.00 58.06 98 ARG A N 1
ATOM 770 C CA . ARG A 1 98 ? -14.754 -12.788 -3.371 1.00 58.06 98 ARG A CA 1
ATOM 771 C C . ARG A 1 98 ? -14.924 -12.691 -4.877 1.00 58.06 98 ARG A C 1
ATOM 773 O O . ARG A 1 98 ? -14.194 -11.950 -5.536 1.00 58.06 98 ARG A O 1
ATOM 780 N N . GLU A 1 99 ? -15.922 -13.415 -5.389 1.00 50.00 99 GLU A N 1
ATOM 781 C CA . GLU A 1 99 ? -16.451 -13.224 -6.742 1.00 50.00 99 GLU A CA 1
ATOM 782 C C . GLU A 1 99 ? -16.596 -11.720 -7.018 1.00 50.00 99 GLU A C 1
ATOM 784 O O . GLU A 1 99 ? -17.052 -10.993 -6.121 1.00 50.00 99 GLU A O 1
ATOM 789 N N . PRO A 1 100 ? -16.179 -11.232 -8.202 1.00 47.66 100 PRO A N 1
ATOM 790 C CA . PRO A 1 100 ? -16.216 -9.816 -8.511 1.00 47.66 100 PRO A CA 1
ATOM 791 C C . PRO A 1 100 ? -17.636 -9.317 -8.270 1.00 47.66 100 PRO A C 1
ATOM 793 O O . PRO A 1 100 ? -18.573 -9.706 -8.964 1.00 47.66 100 PRO A O 1
ATOM 796 N N . ARG A 1 101 ? -17.806 -8.453 -7.263 1.00 47.72 101 ARG A N 1
ATOM 797 C CA . ARG A 1 101 ? -19.015 -7.642 -7.197 1.00 47.72 101 ARG A CA 1
ATOM 798 C C . ARG A 1 101 ? -19.008 -6.843 -8.484 1.00 47.72 101 ARG A C 1
ATOM 800 O O . ARG A 1 101 ? -18.070 -6.074 -8.699 1.00 47.72 101 ARG A O 1
ATOM 807 N N . GLU A 1 102 ? -20.008 -7.058 -9.333 1.00 40.69 102 GLU A N 1
ATOM 808 C CA . GLU A 1 102 ? -20.328 -6.103 -10.381 1.00 40.69 102 GLU A CA 1
ATOM 809 C C . GLU A 1 102 ? -20.345 -4.736 -9.705 1.00 40.69 102 GLU A C 1
ATOM 811 O O . GLU A 1 102 ? -21.173 -4.446 -8.839 1.00 40.69 102 GLU A O 1
ATOM 816 N N . LEU A 1 103 ? -19.339 -3.923 -10.017 1.00 46.12 103 LEU A N 1
ATOM 817 C CA . LEU A 1 103 ? -19.411 -2.507 -9.753 1.00 46.12 103 LEU A CA 1
ATOM 818 C C . LEU A 1 103 ? -20.513 -2.040 -10.697 1.00 46.12 103 LEU A C 1
ATOM 820 O O . LEU A 1 103 ? -20.243 -1.743 -11.858 1.00 46.12 103 LEU A O 1
ATOM 824 N N . CYS A 1 104 ? -21.762 -2.063 -10.224 1.00 36.16 104 CYS A N 1
ATOM 825 C CA . CYS A 1 104 ? -22.814 -1.254 -10.805 1.00 36.16 104 CYS A CA 1
ATOM 826 C C . CYS A 1 104 ? -22.300 0.179 -10.725 1.00 36.16 104 CYS A C 1
ATOM 828 O O . CYS A 1 104 ? -22.403 0.846 -9.697 1.00 36.16 104 CYS A O 1
ATOM 830 N N . PHE A 1 105 ? -21.669 0.627 -11.805 1.00 38.03 105 PHE A N 1
ATOM 831 C CA . PHE A 1 105 ? -21.639 2.032 -12.124 1.00 38.03 105 PHE A CA 1
ATOM 832 C C . PHE A 1 105 ? -23.112 2.391 -12.281 1.00 38.03 105 PHE A C 1
ATOM 834 O O . PHE A 1 105 ? -23.740 1.998 -13.261 1.00 38.03 105 PHE A O 1
ATOM 841 N N . GLU A 1 106 ? -23.700 3.020 -11.264 1.00 36.97 106 GLU A N 1
ATOM 842 C CA . GLU A 1 106 ? -24.962 3.715 -11.463 1.00 36.97 106 GLU A CA 1
ATOM 843 C C . GLU A 1 106 ? -24.672 4.748 -12.549 1.00 36.97 106 GLU A C 1
ATOM 845 O O . GLU A 1 106 ? -23.969 5.735 -12.313 1.00 36.97 106 GLU A O 1
ATOM 850 N N . GLU A 1 107 ? -25.107 4.451 -13.777 1.00 40.47 107 GLU A N 1
ATOM 851 C CA . GLU A 1 107 ? -25.103 5.427 -14.851 1.00 40.47 107 GLU A CA 1
ATOM 852 C C . GLU A 1 107 ? -25.876 6.629 -14.331 1.00 40.47 107 GLU A C 1
ATOM 854 O O . GLU A 1 107 ? -27.062 6.548 -14.001 1.00 40.47 107 GLU A O 1
ATOM 859 N N . GLY A 1 108 ? -25.135 7.721 -14.147 1.00 40.50 108 GLY A N 1
ATOM 860 C CA . GLY A 1 108 ? -25.653 8.951 -13.595 1.00 40.50 108 GLY A CA 1
ATOM 861 C C . GLY A 1 108 ? -26.926 9.350 -14.322 1.00 40.50 108 GLY A C 1
ATOM 862 O O . GLY A 1 108 ? -26.952 9.462 -15.546 1.00 40.50 108 GLY A O 1
ATOM 863 N N . ALA A 1 109 ? -27.958 9.562 -13.511 1.00 43.50 109 ALA A N 1
ATOM 864 C CA . ALA A 1 109 ? -29.184 10.265 -13.818 1.00 43.50 109 ALA A CA 1
ATOM 865 C C . ALA A 1 109 ? -29.022 11.253 -14.985 1.00 43.50 109 ALA A C 1
ATOM 867 O O . ALA A 1 109 ? -28.415 12.319 -14.851 1.00 43.50 109 ALA A O 1
ATOM 868 N N . THR A 1 110 ? -29.628 10.917 -16.120 1.00 49.47 110 THR A N 1
ATOM 869 C CA . THR A 1 110 ? -30.053 11.911 -17.102 1.00 49.47 110 THR A CA 1
ATOM 870 C C . THR A 1 110 ? -31.202 12.679 -16.452 1.00 49.47 110 THR A C 1
ATOM 872 O O . THR A 1 110 ? -32.336 12.209 -16.392 1.00 49.47 110 THR A O 1
ATOM 875 N N . GLY A 1 111 ? -30.870 13.814 -15.836 1.00 45.41 111 GLY A N 1
ATOM 876 C CA . GLY A 1 111 ? -31.855 14.764 -15.327 1.00 45.41 111 GLY A CA 1
ATOM 877 C C . GLY A 1 111 ? -32.513 15.547 -16.474 1.00 45.41 111 GLY A C 1
ATOM 878 O O . GLY A 1 111 ? -31.866 15.717 -17.510 1.00 45.41 111 GLY A O 1
ATOM 879 N N . PRO A 1 112 ? -33.777 15.974 -16.297 1.00 48.66 112 PRO A N 1
ATOM 880 C CA . PRO A 1 112 ? -34.632 16.547 -17.342 1.00 48.66 112 PRO A CA 1
ATOM 881 C C . PRO A 1 112 ? -34.213 17.943 -17.818 1.00 48.66 112 PRO A C 1
ATOM 883 O O . PRO A 1 112 ? -33.609 18.697 -17.019 1.00 48.66 112 PRO A O 1
#

pLDDT: mean 72.4, std 15.46, range [36.16, 90.56]

Foldseek 3Di:
DEAEAQADLVVQVVDPPRDPLSSLPHAQDPVNLVVVLVVVVVVVVPDVDYHYFYDSPHPNSRVVSVLSNCCVNVVQADDDDPVSCVSPVVCPRRHDDDDDDPPPPVPDDPDD

Sequence (112 aa):
GYLRLHGRSRAGWSRPDASRDERYDHYYDSGEVEEIIAAIGVLSARVPRILVAANNHFRAQAPAAVVALRYRWEGQPVDAPRRLAEAYPALRGAIVDREPRELCFEEGATGP

Secondary structure (DSSP, 8-state):
-EEEE----HHHHT-TT--HHHHH-----HHHHHHHHHHHHHHHTT-S--EEEE---GGGHHHHHHHHHHHHHHSS-EE--HHHHHH-GGGTTTEE----------------